Protein AF-A0AAD8ACM7-F1 (afdb_monomer_lite)

pLDDT: mean 71.67, std 18.45, range [30.42, 95.5]

Structure (mmCIF, N/CA/C/O backbone):
data_AF-A0AAD8ACM7-F1
#
_entry.id   AF-A0AAD8ACM7-F1
#
loop_
_atom_site.group_PDB
_atom_site.id
_atom_site.type_symbol
_atom_site.label_atom_id
_atom_site.label_alt_id
_atom_site.label_comp_id
_atom_site.label_asym_id
_atom_site.label_entity_id
_atom_site.label_seq_id
_atom_site.pdbx_PDB_ins_code
_atom_site.Cartn_x
_atom_site.Cartn_y
_atom_site.Cartn_z
_atom_site.occupancy
_atom_site.B_iso_or_equiv
_atom_site.auth_seq_id
_atom_site.auth_comp_id
_atom_site.auth_asym_id
_atom_site.auth_atom_id
_atom_site.pdbx_PDB_model_num
ATOM 1 N N . MET A 1 1 ? 10.264 -7.361 -7.249 1.00 52.38 1 MET A N 1
ATOM 2 C CA . MET A 1 1 ? 10.472 -6.406 -8.356 1.00 52.38 1 MET A CA 1
ATOM 3 C C . MET A 1 1 ? 11.134 -7.183 -9.482 1.00 52.38 1 MET A C 1
ATOM 5 O O . MET A 1 1 ? 12.245 -7.657 -9.280 1.00 52.38 1 MET A O 1
ATOM 9 N N . ARG A 1 2 ? 10.423 -7.453 -10.579 1.00 55.34 2 ARG A N 1
ATOM 10 C CA . ARG A 1 2 ? 11.016 -8.066 -11.778 1.00 55.34 2 ARG A CA 1
ATOM 11 C C . ARG A 1 2 ? 11.326 -6.913 -12.731 1.00 55.34 2 ARG A C 1
ATOM 13 O O . ARG A 1 2 ? 10.414 -6.158 -13.068 1.00 55.34 2 ARG A O 1
ATOM 20 N N . ASN A 1 3 ? 12.602 -6.734 -13.049 1.00 55.78 3 ASN A N 1
ATOM 21 C CA . ASN A 1 3 ? 13.069 -5.747 -14.014 1.00 55.78 3 ASN A CA 1
ATOM 22 C C . ASN A 1 3 ? 13.339 -6.495 -15.317 1.00 55.78 3 ASN A C 1
ATOM 24 O O . ASN A 1 3 ? 14.009 -7.527 -15.293 1.00 55.78 3 ASN A O 1
ATOM 28 N N . PHE A 1 4 ? 12.760 -6.017 -16.414 1.00 60.66 4 PHE A N 1
ATOM 29 C CA . PHE A 1 4 ? 12.999 -6.556 -17.748 1.00 60.66 4 PHE A CA 1
ATOM 30 C C . PHE A 1 4 ? 13.848 -5.531 -18.491 1.00 60.66 4 PHE A C 1
ATOM 32 O O . PHE A 1 4 ? 13.332 -4.560 -19.051 1.00 60.66 4 PHE A O 1
ATOM 39 N N . ASP A 1 5 ? 15.165 -5.699 -18.386 1.00 56.34 5 ASP A N 1
ATOM 40 C CA . ASP A 1 5 ? 16.138 -4.714 -18.853 1.00 56.34 5 ASP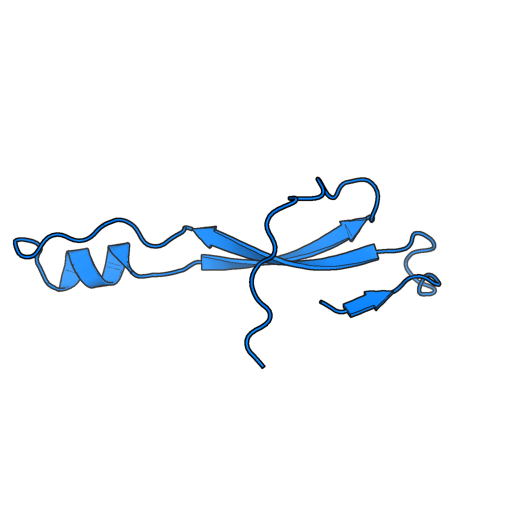 A CA 1
ATOM 41 C C . ASP A 1 5 ? 16.381 -4.786 -20.371 1.00 56.34 5 ASP A C 1
ATOM 43 O O . ASP A 1 5 ? 16.708 -3.753 -20.959 1.00 56.34 5 ASP A O 1
ATOM 47 N N . ASP A 1 6 ? 16.088 -5.942 -20.984 1.00 57.25 6 ASP A N 1
ATOM 48 C CA . ASP A 1 6 ? 16.319 -6.250 -22.407 1.00 57.25 6 ASP A CA 1
ATOM 49 C C . ASP A 1 6 ? 15.120 -5.998 -23.339 1.00 57.25 6 ASP A C 1
ATOM 51 O O . ASP A 1 6 ? 15.243 -6.129 -24.551 1.00 57.25 6 ASP A O 1
ATOM 55 N N . GLY A 1 7 ? 13.968 -5.571 -22.808 1.00 53.25 7 GLY A N 1
ATOM 56 C CA . GLY A 1 7 ? 12.778 -5.293 -23.619 1.00 53.25 7 GLY A CA 1
ATOM 57 C C . GLY A 1 7 ? 12.079 -6.568 -24.111 1.00 53.25 7 GLY A C 1
ATOM 58 O O . GLY A 1 7 ? 12.654 -7.448 -24.737 1.00 53.25 7 GLY A O 1
ATOM 59 N N . THR A 1 8 ? 10.789 -6.687 -23.814 1.00 58.75 8 THR A N 1
ATOM 60 C CA . THR A 1 8 ? 9.939 -7.763 -24.351 1.00 58.75 8 THR A CA 1
ATOM 61 C C . THR A 1 8 ? 9.380 -7.312 -25.706 1.00 58.75 8 THR A C 1
ATOM 63 O O . THR A 1 8 ? 9.211 -6.110 -25.902 1.00 58.75 8 THR A O 1
ATOM 66 N N . SER A 1 9 ? 9.058 -8.231 -26.629 1.00 59.12 9 SER A N 1
ATOM 67 C CA . SER A 1 9 ? 8.575 -7.909 -27.994 1.00 59.12 9 SER A CA 1
ATOM 68 C C . SER A 1 9 ? 7.405 -6.913 -28.034 1.00 59.12 9 SER A C 1
ATOM 70 O O . SER A 1 9 ? 7.271 -6.170 -29.000 1.00 59.12 9 SER A O 1
ATOM 72 N N . ASP A 1 10 ? 6.591 -6.849 -26.977 1.00 64.00 10 ASP A N 1
ATOM 73 C CA . ASP A 1 10 ? 5.476 -5.903 -26.866 1.00 64.00 10 ASP A CA 1
ATOM 74 C C . ASP A 1 10 ? 5.902 -4.473 -26.492 1.00 6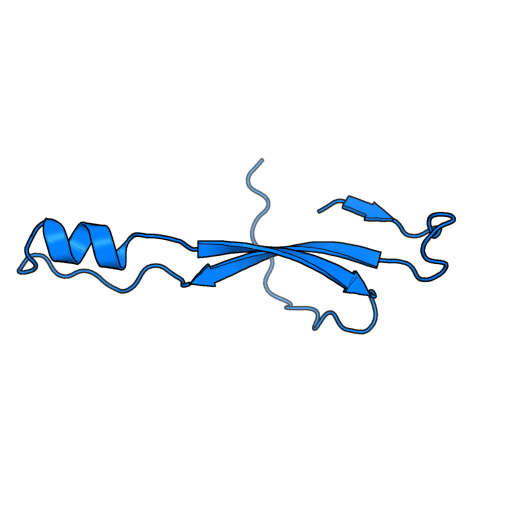4.00 10 ASP A C 1
ATOM 76 O O . ASP A 1 10 ? 5.178 -3.517 -26.777 1.00 64.00 10 ASP A O 1
ATOM 80 N N . LYS A 1 11 ? 7.049 -4.296 -25.815 1.00 61.12 11 LYS A N 1
ATOM 81 C CA . LYS A 1 11 ? 7.555 -2.993 -25.346 1.00 61.12 11 LYS A CA 1
ATOM 82 C C . LYS A 1 11 ? 9.087 -2.945 -25.375 1.00 61.12 11 LYS A C 1
ATOM 84 O O . LYS A 1 11 ? 9.747 -3.397 -24.441 1.00 61.12 11 LYS A O 1
ATOM 89 N N . GLN A 1 12 ? 9.632 -2.276 -26.395 1.00 61.59 12 GLN A N 1
ATOM 90 C CA . GLN A 1 12 ? 11.074 -2.054 -26.627 1.00 61.59 12 GLN A CA 1
ATOM 91 C C . GLN A 1 12 ? 11.777 -1.150 -25.591 1.00 61.59 12 GLN A C 1
ATOM 93 O O . GLN A 1 12 ? 12.972 -0.891 -25.696 1.00 61.59 12 GLN A O 1
ATOM 98 N N . TYR A 1 13 ? 11.067 -0.659 -24.572 1.00 63.72 13 TYR A N 1
ATOM 99 C CA . TYR A 1 13 ? 11.662 0.110 -23.481 1.00 63.72 13 TYR A CA 1
ATOM 100 C C . TYR A 1 13 ? 11.766 -0.762 -22.235 1.00 63.72 13 TYR A C 1
ATOM 102 O O . TYR A 1 13 ? 10.787 -1.397 -21.830 1.00 63.72 13 TYR A O 1
ATOM 110 N N . GLY A 1 14 ? 12.928 -0.743 -21.581 1.00 63.47 14 GLY A N 1
ATOM 111 C CA . GLY A 1 14 ? 13.068 -1.447 -20.312 1.00 63.47 14 GLY A CA 1
ATOM 112 C C . GLY A 1 14 ? 12.086 -0.898 -19.283 1.00 63.47 14 GLY A C 1
ATOM 113 O O . GLY A 1 14 ? 12.002 0.314 -19.029 1.00 63.47 14 GLY A O 1
ATOM 114 N N . HIS A 1 15 ? 11.297 -1.814 -18.745 1.00 68.19 15 HIS A N 1
ATOM 115 C CA . HIS A 1 15 ? 10.154 -1.526 -17.903 1.00 68.19 15 HIS A CA 1
ATOM 116 C C . HIS A 1 15 ? 10.308 -2.269 -16.580 1.00 68.19 15 HIS A C 1
ATOM 118 O O . HIS A 1 15 ? 10.782 -3.405 -16.516 1.00 68.19 15 HIS A O 1
ATOM 124 N N . ALA A 1 16 ? 9.912 -1.599 -15.507 1.00 73.25 16 ALA A N 1
ATOM 125 C CA . ALA A 1 16 ? 9.894 -2.164 -14.174 1.00 73.25 16 ALA A CA 1
ATOM 126 C C . ALA A 1 16 ? 8.449 -2.472 -13.792 1.00 73.25 16 ALA A C 1
ATOM 128 O O . ALA A 1 16 ? 7.551 -1.631 -13.936 1.00 73.25 16 ALA A O 1
ATOM 129 N N . LEU A 1 17 ? 8.223 -3.675 -13.270 1.00 73.19 17 LEU A N 1
ATOM 130 C CA . LEU A 1 17 ? 6.971 -3.989 -12.600 1.00 73.19 17 LEU A CA 1
ATOM 131 C C . LEU A 1 17 ? 7.055 -3.474 -11.162 1.00 73.19 17 LEU A C 1
ATOM 133 O O . LEU A 1 17 ? 7.775 -4.032 -10.326 1.00 73.19 17 LEU A O 1
ATOM 137 N N . VAL A 1 18 ? 6.323 -2.394 -10.891 1.00 78.81 18 VAL A N 1
ATOM 138 C CA . VAL A 1 18 ? 6.285 -1.741 -9.583 1.00 78.81 18 VAL A CA 1
ATOM 139 C C . VAL A 1 18 ? 5.004 -2.141 -8.865 1.00 78.81 18 VAL A C 1
ATOM 141 O O . VAL A 1 18 ? 3.894 -1.938 -9.363 1.00 78.81 18 VAL A O 1
ATOM 144 N N . ALA A 1 19 ? 5.174 -2.696 -7.668 1.00 77.94 19 ALA A N 1
ATOM 145 C CA . ALA A 1 19 ? 4.097 -2.888 -6.712 1.00 77.94 19 ALA A CA 1
ATOM 146 C C . ALA A 1 19 ? 4.187 -1.782 -5.658 1.00 77.94 19 ALA A C 1
ATOM 148 O O . ALA A 1 19 ? 5.255 -1.553 -5.089 1.00 77.94 19 ALA A O 1
ATOM 149 N N . GLY A 1 20 ? 3.078 -1.090 -5.419 1.00 83.75 20 GLY A N 1
ATOM 150 C CA . GLY A 1 20 ? 3.009 0.008 -4.463 1.00 83.75 20 GLY A CA 1
ATOM 151 C C . GLY A 1 20 ? 1.726 -0.022 -3.644 1.00 83.75 20 GLY A C 1
ATOM 152 O O . GLY A 1 20 ? 0.783 -0.762 -3.933 1.00 83.75 20 GLY A O 1
ATOM 153 N N . ILE A 1 21 ? 1.692 0.801 -2.600 1.00 86.19 21 ILE A N 1
ATOM 154 C CA . ILE A 1 21 ? 0.516 0.990 -1.753 1.00 86.19 21 ILE A CA 1
ATOM 155 C C . ILE A 1 21 ? -0.117 2.339 -2.115 1.00 86.19 21 ILE A C 1
ATOM 157 O O . ILE A 1 21 ? 0.503 3.379 -1.924 1.00 86.19 21 ILE A O 1
ATOM 161 N N . ASP A 1 22 ? -1.342 2.322 -2.653 1.00 82.56 22 ASP A N 1
ATOM 162 C CA . ASP A 1 22 ? -2.103 3.527 -3.047 1.00 82.56 22 ASP A CA 1
ATOM 163 C C . ASP A 1 22 ? -2.675 4.207 -1.800 1.00 82.56 22 ASP A C 1
ATOM 165 O O . ASP A 1 22 ? -2.614 5.418 -1.606 1.00 82.56 22 ASP A O 1
ATOM 169 N N . ARG A 1 23 ? -3.217 3.385 -0.898 1.00 86.50 23 ARG A N 1
ATOM 170 C CA . ARG A 1 23 ? -3.792 3.841 0.362 1.00 86.50 23 ARG A CA 1
ATOM 171 C C . ARG A 1 23 ? -3.055 3.218 1.530 1.00 86.50 23 ARG A C 1
ATOM 173 O O . ARG A 1 23 ? -3.250 2.039 1.826 1.00 86.50 23 ARG A O 1
ATOM 180 N N . TYR A 1 24 ? -2.265 4.044 2.205 1.00 87.69 24 TYR A N 1
ATOM 181 C CA . TYR A 1 24 ? -1.622 3.681 3.460 1.00 87.69 24 TYR A CA 1
ATOM 182 C C . TYR A 1 24 ? -2.647 3.538 4.592 1.00 87.69 24 TYR A C 1
ATOM 184 O O . TYR A 1 24 ? -3.665 4.249 4.605 1.00 87.69 24 TYR A O 1
ATOM 192 N N . PRO A 1 25 ? -2.388 2.637 5.555 1.00 90.81 25 PRO A N 1
ATOM 193 C CA . PRO A 1 25 ? -3.207 2.539 6.750 1.00 90.81 25 PRO A CA 1
ATOM 194 C C . PRO A 1 25 ? -3.166 3.867 7.512 1.00 90.81 25 PRO A C 1
ATOM 196 O O . PRO A 1 25 ? -2.110 4.466 7.716 1.00 90.81 25 PRO A O 1
ATOM 199 N N . ARG A 1 26 ? -4.338 4.353 7.926 1.00 90.38 26 ARG A N 1
ATOM 200 C CA . ARG A 1 26 ? -4.447 5.606 8.689 1.00 90.38 26 ARG A CA 1
ATOM 201 C C . ARG A 1 26 ? -4.269 5.322 10.176 1.00 90.38 26 ARG A C 1
ATOM 203 O O . ARG A 1 26 ? -4.748 4.301 10.662 1.00 90.38 26 ARG A O 1
ATOM 210 N N . ARG A 1 27 ? -3.667 6.258 10.919 1.00 89.50 27 ARG A N 1
ATOM 211 C CA . ARG A 1 27 ? -3.475 6.137 12.374 1.00 89.50 27 ARG A CA 1
ATOM 212 C C . ARG A 1 27 ? -4.791 5.803 13.092 1.00 89.50 27 ARG A C 1
ATOM 214 O O . ARG A 1 27 ? -5.835 6.430 12.863 1.00 89.50 27 ARG A O 1
ATOM 221 N N . VAL A 1 28 ? -4.712 4.817 13.981 1.00 92.12 28 VAL A N 1
ATOM 222 C CA . VAL A 1 28 ? -5.819 4.338 14.813 1.00 92.12 28 VAL A CA 1
ATOM 223 C C . VAL A 1 28 ? -5.589 4.768 16.265 1.00 92.12 28 VAL A C 1
ATOM 225 O O . VAL A 1 28 ? -4.463 4.739 16.754 1.00 92.12 28 VAL A O 1
ATOM 228 N N . HIS A 1 29 ? -6.660 5.166 16.958 1.00 92.81 29 HIS A N 1
ATOM 229 C CA . HIS A 1 29 ? -6.648 5.457 18.396 1.00 92.81 29 HIS A CA 1
ATOM 230 C C . HIS A 1 29 ? -7.563 4.480 19.141 1.00 92.81 29 HIS A C 1
ATOM 232 O O . HIS A 1 29 ? -8.590 4.068 18.602 1.00 92.81 29 HIS A O 1
ATOM 238 N N . LYS A 1 30 ? -7.230 4.164 20.402 1.00 90.25 30 LYS A N 1
ATOM 239 C CA . LYS A 1 30 ? -7.936 3.160 21.227 1.00 90.25 30 LYS A CA 1
ATOM 240 C C . LYS A 1 30 ? -9.439 3.432 21.411 1.00 90.25 30 LYS A C 1
ATOM 242 O O . LYS A 1 30 ? -10.201 2.500 21.604 1.00 90.25 30 LYS A O 1
ATOM 247 N N . ARG A 1 31 ? -9.870 4.694 21.309 1.00 93.88 31 ARG A N 1
ATOM 248 C C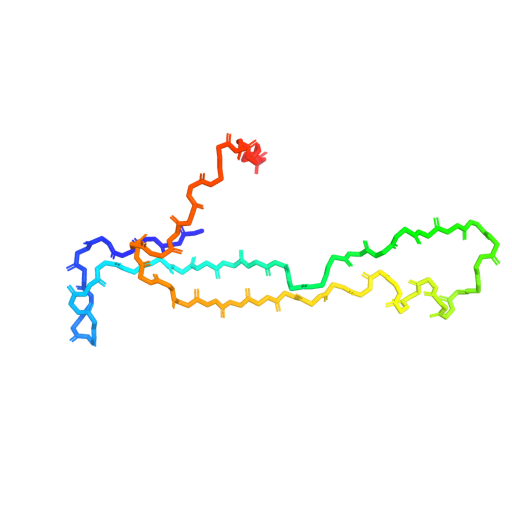A . ARG A 1 31 ? -11.279 5.115 21.445 1.00 93.88 31 ARG A CA 1
ATOM 249 C C . ARG A 1 31 ? -12.140 4.843 20.198 1.00 93.88 31 ARG A C 1
ATOM 251 O O . ARG A 1 31 ? -13.331 5.132 20.204 1.00 93.88 31 ARG A O 1
ATOM 258 N N . MET A 1 32 ? -11.557 4.368 19.094 1.00 95.50 32 MET A N 1
ATOM 259 C CA . MET A 1 32 ? -12.301 4.133 17.852 1.00 95.50 32 MET A CA 1
ATOM 260 C C . MET A 1 32 ? -13.141 2.855 17.921 1.00 95.50 32 MET A C 1
ATOM 262 O O . MET A 1 32 ? -12.710 1.841 18.460 1.00 95.50 32 MET A O 1
ATOM 266 N N . SER A 1 33 ? -14.319 2.877 17.292 1.00 95.06 33 SER A N 1
ATOM 267 C CA . SER A 1 33 ? -15.140 1.676 17.130 1.00 95.06 33 SER A CA 1
ATOM 268 C C . SER A 1 33 ? -14.483 0.674 16.176 1.00 95.06 33 SER A C 1
ATOM 270 O O . SER A 1 33 ? -13.832 1.061 15.200 1.00 95.06 33 SER A O 1
ATOM 272 N N . LYS A 1 34 ? -14.710 -0.625 16.408 1.00 91.88 34 LYS A N 1
ATOM 273 C CA . LYS A 1 34 ? -14.138 -1.724 15.603 1.00 91.88 34 LYS A CA 1
ATOM 274 C C . LYS A 1 34 ? -14.382 -1.544 14.095 1.00 91.88 34 LYS A C 1
ATOM 276 O O . LYS A 1 34 ? -13.474 -1.739 13.292 1.00 91.88 34 LYS A O 1
ATOM 281 N N . ALA A 1 35 ? -15.562 -1.050 13.708 1.00 93.12 35 ALA A N 1
ATOM 282 C CA . ALA A 1 35 ? -15.898 -0.758 12.312 1.00 93.12 35 ALA A CA 1
ATOM 283 C C . ALA A 1 35 ? -15.026 0.353 11.691 1.00 93.12 35 ALA A C 1
ATOM 285 O O . ALA A 1 35 ? -14.623 0.259 10.529 1.00 93.12 35 ALA A O 1
ATOM 286 N N . LYS A 1 36 ? -14.705 1.409 12.454 1.00 92.44 36 LYS A N 1
ATOM 287 C CA . LYS A 1 36 ? -13.818 2.491 11.992 1.00 92.44 36 LYS A CA 1
ATOM 288 C C . LYS A 1 36 ? -12.366 2.023 11.903 1.00 92.44 36 LYS A C 1
ATOM 290 O O . LYS A 1 36 ? -11.673 2.423 10.969 1.00 92.44 36 LYS A O 1
ATOM 295 N N . ILE A 1 37 ? -11.933 1.154 12.818 1.00 91.31 37 ILE A N 1
ATOM 296 C CA . ILE A 1 37 ? -10.598 0.538 12.793 1.00 91.31 37 ILE A CA 1
ATOM 297 C C . ILE A 1 37 ? -10.435 -0.294 11.520 1.00 91.31 37 ILE A C 1
ATOM 299 O O . ILE A 1 37 ? -9.522 -0.039 10.740 1.00 91.31 37 ILE A O 1
ATOM 303 N N . HIS A 1 38 ? -11.382 -1.192 11.237 1.00 90.31 38 HIS A N 1
ATOM 304 C CA . HIS A 1 38 ? -11.340 -2.033 10.040 1.00 90.31 38 HIS A CA 1
ATOM 305 C C . HIS A 1 38 ? -11.269 -1.205 8.744 1.00 90.31 38 HIS A C 1
ATOM 307 O O . HIS A 1 38 ? -10.480 -1.492 7.845 1.00 90.31 38 HIS A O 1
ATOM 313 N N . LYS A 1 39 ? -12.050 -0.119 8.652 1.00 90.69 39 LYS A N 1
ATOM 314 C CA . LYS A 1 39 ? -12.025 0.777 7.482 1.00 90.69 39 LYS A CA 1
ATOM 315 C C . LYS A 1 39 ? -10.700 1.535 7.326 1.00 90.69 39 LYS A C 1
ATOM 317 O O . LYS A 1 39 ? -10.310 1.819 6.196 1.00 90.69 39 LYS A O 1
ATOM 322 N N . ARG A 1 40 ? -10.015 1.877 8.424 1.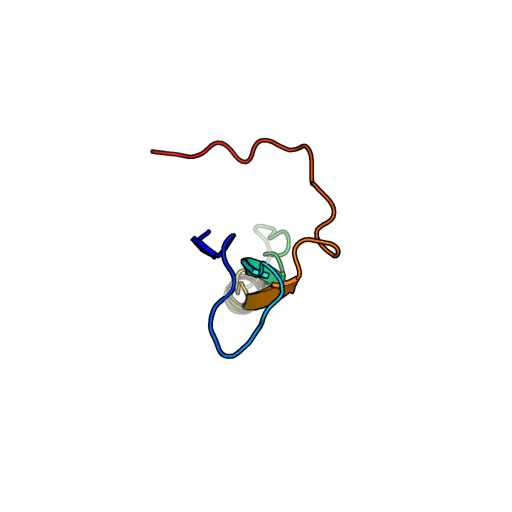00 90.69 40 ARG A N 1
ATOM 323 C CA . ARG A 1 40 ? -8.738 2.618 8.403 1.00 90.69 40 ARG A CA 1
ATOM 324 C C . ARG A 1 40 ? -7.516 1.734 8.166 1.00 90.69 40 ARG A C 1
ATOM 326 O O . ARG A 1 40 ? -6.534 2.240 7.628 1.00 90.69 40 ARG A O 1
ATOM 333 N N . SER A 1 41 ? -7.601 0.454 8.519 1.00 87.38 41 SER A N 1
ATOM 334 C CA . SER A 1 41 ? -6.533 -0.529 8.304 1.00 87.38 41 SER A CA 1
ATOM 335 C C . SER A 1 41 ? -6.554 -1.167 6.912 1.00 87.38 41 SER A C 1
ATOM 337 O O . SER A 1 41 ? -5.607 -1.858 6.553 1.00 87.38 41 SER A O 1
ATOM 339 N N . LYS A 1 42 ? -7.604 -0.948 6.105 1.00 88.31 42 LYS A N 1
ATOM 340 C CA . LYS A 1 42 ? -7.682 -1.500 4.746 1.00 88.31 42 LYS A CA 1
ATOM 341 C C . LYS A 1 42 ? -6.645 -0.843 3.828 1.00 88.31 42 LYS A C 1
ATOM 343 O O . LYS A 1 42 ? -6.780 0.328 3.466 1.00 8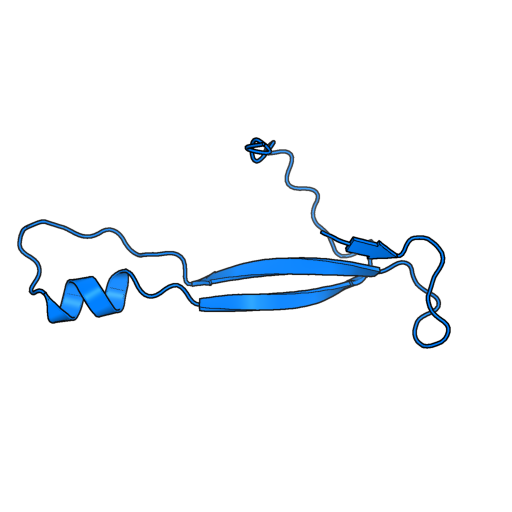8.31 42 LYS A O 1
ATOM 348 N N . ILE A 1 43 ? -5.660 -1.634 3.414 1.00 88.69 43 ILE A N 1
ATOM 349 C CA . ILE A 1 43 ? -4.637 -1.257 2.435 1.00 88.69 43 ILE A CA 1
ATOM 350 C C . ILE A 1 43 ? -5.195 -1.479 1.027 1.00 88.69 43 ILE A C 1
ATOM 352 O O . ILE A 1 43 ? -5.849 -2.488 0.762 1.00 88.69 43 ILE A O 1
ATOM 356 N N . LYS A 1 44 ? -4.946 -0.532 0.118 1.00 89.19 44 LYS A N 1
ATOM 357 C CA . LYS A 1 44 ? -5.237 -0.693 -1.314 1.00 89.19 44 LYS A CA 1
ATOM 358 C C . LYS A 1 44 ? -3.909 -0.812 -2.071 1.00 89.19 44 LYS A C 1
ATOM 360 O O . LYS A 1 44 ? -3.277 0.221 -2.303 1.00 89.19 44 LYS A O 1
ATOM 365 N N . PRO A 1 45 ? -3.446 -2.030 -2.397 1.00 89.00 45 PRO A N 1
ATOM 366 C CA . PRO A 1 45 ? -2.254 -2.207 -3.214 1.00 89.00 45 PRO A CA 1
ATOM 367 C C . PRO A 1 45 ? -2.557 -1.899 -4.684 1.00 89.00 45 PRO A C 1
ATOM 369 O O . PRO A 1 45 ? -3.703 -1.995 -5.130 1.00 89.00 45 PRO A O 1
ATOM 372 N N . PHE A 1 46 ? -1.524 -1.540 -5.439 1.00 84.88 46 PHE A N 1
ATOM 373 C CA . PHE A 1 46 ? -1.587 -1.418 -6.890 1.00 84.88 46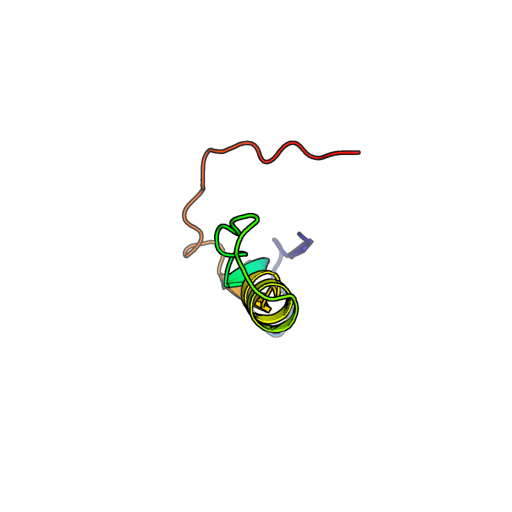 PHE A CA 1
ATOM 374 C C . PHE A 1 46 ? -0.358 -2.048 -7.540 1.00 84.88 46 PHE A C 1
ATOM 376 O O . PHE A 1 46 ? 0.732 -2.061 -6.967 1.00 84.88 46 PHE A O 1
ATOM 383 N N . ILE A 1 47 ? -0.547 -2.532 -8.765 1.00 85.19 47 ILE A N 1
ATOM 384 C CA . ILE A 1 47 ? 0.517 -3.029 -9.633 1.00 85.19 47 ILE A CA 1
ATOM 385 C C . ILE A 1 47 ? 0.490 -2.166 -10.888 1.00 85.19 47 ILE A C 1
ATOM 387 O O . ILE A 1 47 ? -0.559 -2.018 -11.518 1.00 85.19 47 ILE A O 1
ATOM 391 N N . LYS A 1 48 ? 1.623 -1.553 -11.225 1.00 81.31 48 LYS A N 1
ATOM 392 C CA . LYS A 1 48 ? 1.782 -0.760 -12.447 1.00 81.31 48 LYS A CA 1
ATOM 393 C C . LYS A 1 48 ? 3.071 -1.160 -13.148 1.00 81.31 48 LYS A C 1
ATOM 395 O O . LYS A 1 48 ? 4.112 -1.322 -12.516 1.00 81.31 48 LYS A O 1
ATOM 400 N N . VAL A 1 49 ? 2.992 -1.278 -14.468 1.00 76.19 49 VAL A N 1
ATOM 401 C CA . VAL A 1 49 ? 4.171 -1.380 -15.328 1.00 76.19 49 VAL A CA 1
ATOM 402 C C . VAL A 1 49 ? 4.598 0.042 -15.662 1.00 76.19 49 VAL A C 1
ATOM 404 O O . VAL A 1 49 ? 3.840 0.784 -16.289 1.00 76.19 49 VAL A O 1
ATOM 407 N N . LEU A 1 50 ? 5.776 0.441 -15.194 1.00 71.69 50 LEU A N 1
ATOM 408 C CA . LEU A 1 50 ? 6.323 1.777 -15.410 1.00 71.69 50 LEU A CA 1
ATOM 409 C C . LEU A 1 50 ? 7.604 1.678 -16.236 1.00 71.69 50 LEU A C 1
ATOM 411 O O . LEU A 1 50 ? 8.416 0.774 -16.053 1.00 71.69 50 LEU A O 1
ATOM 415 N N . GLN A 1 51 ? 7.789 2.625 -17.152 1.00 68.88 51 GLN A N 1
ATOM 416 C CA . GLN A 1 51 ? 9.049 2.780 -17.873 1.00 68.88 51 GLN A CA 1
ATOM 417 C C . GLN A 1 51 ? 10.127 3.267 -16.897 1.00 68.88 51 GLN A C 1
ATOM 419 O O . GLN A 1 51 ? 9.856 4.170 -16.100 1.00 68.88 51 GLN A O 1
ATOM 424 N N . ARG A 1 52 ? 11.344 2.707 -16.979 1.00 64.19 52 ARG A N 1
ATOM 425 C CA . ARG A 1 52 ? 12.452 3.005 -16.046 1.00 64.19 52 ARG A CA 1
ATOM 426 C C . ARG A 1 52 ? 12.698 4.511 -15.840 1.00 64.19 52 ARG A C 1
ATOM 428 O O . ARG A 1 52 ? 12.932 4.934 -14.718 1.00 64.19 52 ARG A O 1
ATOM 435 N N . ASN A 1 53 ? 12.531 5.329 -16.882 1.00 66.00 53 ASN A N 1
ATOM 436 C CA . ASN A 1 53 ? 12.762 6.780 -16.839 1.00 66.00 53 ASN A CA 1
ATOM 437 C C . ASN A 1 53 ? 11.768 7.583 -15.965 1.00 66.00 53 ASN A C 1
ATOM 439 O O . ASN A 1 53 ? 12.015 8.744 -15.665 1.00 66.00 53 ASN A O 1
ATOM 443 N N . ARG A 1 54 ? 10.623 7.004 -15.569 1.00 63.53 54 ARG A N 1
ATOM 444 C CA . ARG A 1 54 ? 9.618 7.669 -14.708 1.00 63.53 54 ARG A CA 1
ATOM 445 C C . ARG A 1 54 ? 9.690 7.230 -13.242 1.00 63.53 54 ARG A C 1
ATOM 447 O O . ARG A 1 54 ? 8.785 7.532 -12.466 1.00 63.53 54 ARG A O 1
ATOM 454 N N . LEU A 1 55 ? 10.731 6.490 -12.870 1.00 63.72 55 LEU A N 1
ATOM 455 C CA . LEU A 1 55 ? 10.987 6.104 -11.490 1.00 63.72 55 LEU A CA 1
ATOM 456 C C . LEU A 1 55 ? 11.790 7.219 -10.817 1.00 63.72 55 LEU A C 1
ATOM 458 O O . LEU A 1 55 ? 12.957 7.417 -11.131 1.00 63.72 55 LEU A O 1
ATOM 462 N N . CYS A 1 56 ? 11.184 7.932 -9.869 1.00 62.03 56 CYS A N 1
ATOM 463 C CA . CYS A 1 56 ? 11.971 8.678 -8.893 1.00 62.03 56 CYS A CA 1
ATOM 464 C C . CYS A 1 56 ? 12.674 7.648 -8.001 1.00 62.03 56 CYS A C 1
ATOM 466 O O . CYS A 1 56 ? 12.010 6.881 -7.299 1.00 62.03 56 CYS A O 1
ATOM 468 N N . THR A 1 57 ? 14.003 7.588 -8.056 1.00 45.44 57 THR A N 1
ATOM 469 C CA . THR A 1 57 ? 14.826 6.765 -7.167 1.00 45.44 57 THR A CA 1
ATOM 470 C C . THR A 1 57 ? 14.662 7.272 -5.739 1.00 45.44 57 THR A C 1
ATOM 472 O O . THR A 1 57 ? 15.280 8.247 -5.330 1.00 45.44 57 THR A O 1
ATOM 475 N N . SER A 1 58 ? 13.785 6.638 -4.963 1.00 50.88 58 SER A N 1
ATOM 476 C CA . SER A 1 58 ? 13.714 6.887 -3.528 1.00 50.88 58 SER A CA 1
ATOM 477 C C . SER A 1 58 ? 14.952 6.273 -2.874 1.00 50.88 58 SER A C 1
ATOM 479 O O . SER A 1 58 ? 15.063 5.050 -2.818 1.00 50.88 58 SER A O 1
ATOM 481 N N . GLU A 1 59 ? 15.860 7.103 -2.364 1.00 52.88 59 GLU A N 1
ATOM 482 C CA . GLU A 1 59 ? 17.112 6.691 -1.699 1.00 52.88 59 GLU A CA 1
ATOM 483 C C . GLU A 1 59 ? 16.915 5.985 -0.345 1.00 52.88 59 GLU A C 1
ATOM 485 O O . GLU A 1 59 ? 17.872 5.737 0.382 1.00 52.88 59 GLU A O 1
ATOM 490 N N . LEU A 1 60 ? 15.683 5.637 0.030 1.00 44.38 60 LEU A N 1
ATOM 491 C CA . LEU A 1 60 ? 15.433 4.889 1.255 1.00 44.38 60 LEU A CA 1
ATOM 492 C C . LEU A 1 60 ? 15.692 3.397 1.007 1.00 44.38 60 LEU A C 1
ATOM 494 O O . LEU A 1 60 ? 14.944 2.774 0.244 1.00 44.38 60 LEU A O 1
ATOM 498 N N . PRO A 1 61 ? 16.688 2.778 1.674 1.00 38.78 61 PRO A N 1
ATOM 499 C CA . PRO A 1 61 ? 16.845 1.338 1.645 1.00 38.78 61 PRO A CA 1
ATOM 500 C C . PRO A 1 61 ? 15.689 0.741 2.446 1.00 38.78 61 PRO A C 1
ATOM 502 O O . PRO A 1 61 ? 15.746 0.612 3.670 1.00 38.78 61 PRO A O 1
ATOM 505 N N . ILE A 1 62 ? 14.605 0.377 1.761 1.00 43.22 62 ILE A N 1
ATOM 506 C CA . ILE A 1 62 ? 13.620 -0.537 2.334 1.00 43.22 62 ILE A CA 1
ATOM 507 C C . ILE A 1 62 ? 14.398 -1.828 2.573 1.00 43.22 62 ILE A C 1
ATOM 509 O O . ILE A 1 62 ? 14.726 -2.538 1.620 1.00 43.22 62 ILE A O 1
ATOM 513 N N . LYS A 1 63 ? 14.782 -2.064 3.836 1.00 30.98 63 LYS A N 1
ATOM 514 C CA . LYS A 1 63 ? 15.505 -3.261 4.268 1.00 30.98 63 LYS A CA 1
ATOM 515 C C . LYS A 1 63 ? 14.820 -4.462 3.627 1.00 30.98 63 LYS A C 1
ATOM 517 O O . LYS A 1 63 ? 13.657 -4.741 3.917 1.00 30.98 63 LYS A O 1
ATOM 522 N N . LYS A 1 64 ? 15.532 -5.138 2.724 1.00 30.42 64 LYS A N 1
ATOM 523 C CA . LYS A 1 64 ? 15.135 -6.452 2.232 1.00 30.42 64 LYS A CA 1
ATOM 524 C C . LYS A 1 64 ? 15.206 -7.370 3.448 1.00 30.42 64 LYS A C 1
ATOM 526 O O . LYS A 1 64 ? 16.291 -7.802 3.818 1.00 30.42 64 LYS A O 1
ATOM 531 N N . SER A 1 65 ? 14.076 -7.573 4.118 1.00 33.34 65 SER A N 1
ATOM 532 C CA . SER A 1 65 ? 13.924 -8.718 5.007 1.00 33.34 65 SER A CA 1
ATOM 533 C C . SER A 1 65 ? 13.960 -9.941 4.100 1.00 33.34 65 SER A C 1
ATOM 535 O O . SER A 1 65 ? 12.996 -10.210 3.381 1.00 33.34 65 SER A O 1
ATOM 537 N N . LEU A 1 66 ? 15.134 -10.567 4.044 1.00 37.97 66 LEU A N 1
ATOM 538 C CA . LEU A 1 66 ? 15.222 -12.018 3.950 1.00 37.97 66 LEU A CA 1
ATOM 539 C C . LEU A 1 66 ? 14.740 -12.618 5.277 1.00 37.97 66 LEU A C 1
ATOM 541 O O . LEU A 1 66 ? 14.756 -11.871 6.288 1.00 37.97 66 LEU A O 1
#

Radius of gyration: 17.33 Å; chains: 1; bounding box: 33×21×49 Å

Organism: Diploptera punctata (NCBI:txid6984)

Secondary structure (DSSP, 8-state):
--EE-S-BTTBSS-EEEEEEEEEPPPP--TTS-HHHHHHHH--EEEEEEEEGGG------------

Sequence (66 aa):
MRNFDDGTSDKQYGHALVAGIDRYPRRVHKRMSKAKIHKRSKIKPFIKVLQRNRLCTSELPIKKSL

Foldseek 3Di:
DDWDCCADPVGRATKDWDKDWPQDQDDDDPPDDPVVNVVRHDIDIDIDIGGPVPDDPDPDPPDPDD

InterPro domains:
  IPR001141 Large ribosomal subunit protein eL27 [PF01777] (27-56)
  IPR001141 Large ribosomal subunit protein eL27 [PTHR10497] (1-56)
  IPR038655 Large ribosomal subunit protein eL27 superfamily [G3DSA:2.30.30.770] (1-65)